Protein AF-A0A920BZH5-F1 (afdb_monomer_lite)

Radius of gyration: 11.31 Å; chains: 1; bounding box: 30×20×26 Å

Sequence (49 aa):
MKRLSDRKLIEAYISAKKLGLDPNFIQQLESELTRRSIDIHPDKTDKKG

pLDDT: mean 86.95, std 17.51, range [38.75, 97.88]

Foldseek 3Di:
DVPDDPVRLLVCLVVCVVVVHDPVVNVVSVVVCVVVVNDDDVPPPDDPD

Structure (mmCIF, N/CA/C/O backbone):
data_AF-A0A920BZH5-F1
#
_entry.id   AF-A0A920BZH5-F1
#
loop_
_atom_site.group_PDB
_atom_site.id
_atom_site.type_symbol
_atom_site.label_atom_id
_atom_site.label_alt_id
_atom_site.label_comp_id
_atom_site.label_asym_id
_atom_site.label_entity_id
_atom_site.label_seq_id
_atom_site.pdbx_PDB_ins_code
_atom_site.Cartn_x
_atom_site.Cartn_y
_atom_site.Cartn_z
_atom_site.occupancy
_atom_site.B_iso_or_equiv
_atom_site.auth_seq_id
_atom_site.auth_comp_id
_atom_site.auth_asym_id
_atom_site.auth_atom_id
_atom_site.pdbx_PDB_model_num
ATOM 1 N N . MET A 1 1 ? -4.286 0.376 -10.029 1.00 77.25 1 MET A N 1
ATOM 2 C CA . MET A 1 1 ? -3.544 1.501 -9.403 1.00 77.25 1 MET A CA 1
ATOM 3 C C . MET A 1 1 ? -2.332 2.001 -10.214 1.00 77.25 1 MET A C 1
ATOM 5 O O . MET A 1 1 ? -1.597 2.848 -9.727 1.00 77.25 1 MET A O 1
ATOM 9 N N . LYS A 1 2 ? -2.156 1.595 -11.487 1.00 83.38 2 LYS A N 1
ATOM 10 C CA . LYS A 1 2 ? -0.953 1.879 -12.306 1.00 83.38 2 LYS A CA 1
ATOM 11 C C . LYS A 1 2 ? -0.617 3.364 -12.540 1.00 83.38 2 LYS A C 1
ATOM 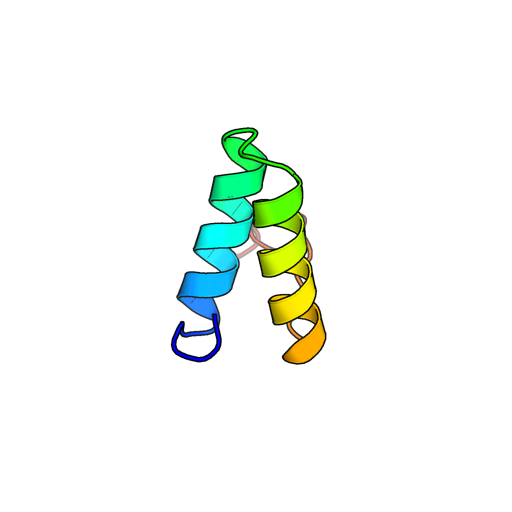13 O O . LYS A 1 2 ? 0.504 3.670 -12.911 1.00 83.38 2 LYS A O 1
ATOM 18 N N . ARG A 1 3 ? -1.577 4.274 -12.341 1.00 92.19 3 ARG A N 1
ATOM 19 C CA . ARG A 1 3 ? -1.403 5.729 -12.522 1.00 92.19 3 ARG A CA 1
ATOM 20 C C . ARG A 1 3 ? -1.110 6.489 -11.223 1.00 92.19 3 ARG A C 1
ATOM 22 O O . ARG A 1 3 ? -0.835 7.681 -11.274 1.00 92.19 3 ARG A O 1
ATOM 29 N N . LEU A 1 4 ? -1.200 5.833 -10.063 1.00 92.25 4 LEU A N 1
ATOM 30 C CA . LEU A 1 4 ? -0.794 6.441 -8.794 1.00 92.25 4 LEU A CA 1
ATOM 31 C C . LEU A 1 4 ? 0.729 6.534 -8.752 1.00 92.25 4 LEU A C 1
ATOM 33 O O . LEU A 1 4 ? 1.399 5.583 -9.152 1.00 92.25 4 LEU A O 1
ATOM 37 N N . SER A 1 5 ? 1.263 7.648 -8.253 1.00 95.88 5 SER A N 1
ATOM 38 C CA . SER A 1 5 ? 2.674 7.717 -7.872 1.00 95.88 5 SER A CA 1
ATOM 39 C C . SER A 1 5 ? 2.935 6.820 -6.664 1.00 95.88 5 SER A C 1
ATOM 41 O O . SER A 1 5 ? 2.021 6.554 -5.879 1.00 95.88 5 SER A O 1
ATOM 43 N N . ASP A 1 6 ? 4.182 6.392 -6.487 1.00 95.25 6 ASP A N 1
ATOM 44 C CA . ASP A 1 6 ? 4.571 5.500 -5.389 1.00 95.25 6 ASP A CA 1
ATOM 45 C C . ASP A 1 6 ? 4.225 6.102 -4.024 1.00 95.25 6 ASP A C 1
ATOM 47 O O . ASP A 1 6 ? 3.612 5.441 -3.193 1.00 95.25 6 ASP A O 1
ATOM 51 N N . ARG A 1 7 ? 4.479 7.406 -3.838 1.00 95.00 7 ARG A N 1
ATOM 52 C CA . ARG A 1 7 ? 4.086 8.135 -2.624 1.00 95.00 7 ARG A CA 1
ATOM 53 C C . ARG A 1 7 ? 2.587 8.025 -2.331 1.00 95.00 7 ARG A C 1
ATOM 55 O O . ARG A 1 7 ? 2.212 7.694 -1.213 1.00 95.00 7 ARG A O 1
ATOM 62 N N . LYS A 1 8 ? 1.729 8.268 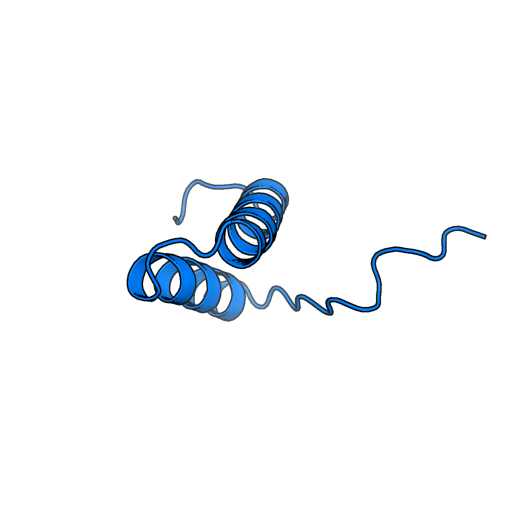-3.330 1.00 96.62 8 LYS A N 1
ATOM 63 C CA . LYS A 1 8 ? 0.269 8.195 -3.145 1.00 96.62 8 LYS A CA 1
ATOM 64 C C . LYS A 1 8 ? -0.205 6.764 -2.898 1.00 96.62 8 LYS A C 1
ATOM 66 O O . LYS A 1 8 ? -1.173 6.565 -2.174 1.00 96.62 8 LYS A O 1
ATOM 71 N N . LEU A 1 9 ? 0.459 5.776 -3.496 1.00 96.62 9 LEU A N 1
ATOM 72 C CA . LEU A 1 9 ? 0.163 4.363 -3.272 1.00 96.62 9 LEU A CA 1
ATOM 73 C C . LEU A 1 9 ? 0.491 3.944 -1.829 1.00 96.62 9 LEU A C 1
ATOM 75 O O . LEU A 1 9 ? -0.337 3.305 -1.182 1.00 96.62 9 LEU A O 1
ATOM 79 N N . ILE A 1 10 ? 1.650 4.362 -1.311 1.00 95.81 10 ILE A N 1
ATOM 80 C CA . ILE A 1 10 ? 2.071 4.125 0.078 1.00 95.81 10 ILE A CA 1
ATOM 81 C C . ILE A 1 10 ? 1.112 4.811 1.061 1.00 95.81 10 ILE A C 1
ATOM 83 O O . ILE A 1 10 ? 0.612 4.168 1.984 1.00 95.81 10 ILE A O 1
ATOM 87 N N . GLU A 1 11 ? 0.806 6.096 0.849 1.00 95.75 11 GLU A N 1
ATOM 88 C CA . GLU A 1 11 ? -0.130 6.855 1.694 1.00 95.75 11 GLU A CA 1
ATOM 89 C C . GLU A 1 11 ? -1.524 6.202 1.717 1.00 95.75 11 GLU A C 1
ATOM 91 O O . GLU A 1 11 ? -2.132 6.078 2.785 1.00 95.75 11 GLU A O 1
ATOM 96 N N . ALA A 1 12 ? -2.011 5.724 0.564 1.00 96.19 12 ALA A N 1
ATOM 97 C CA . ALA A 1 12 ? -3.284 5.016 0.464 1.00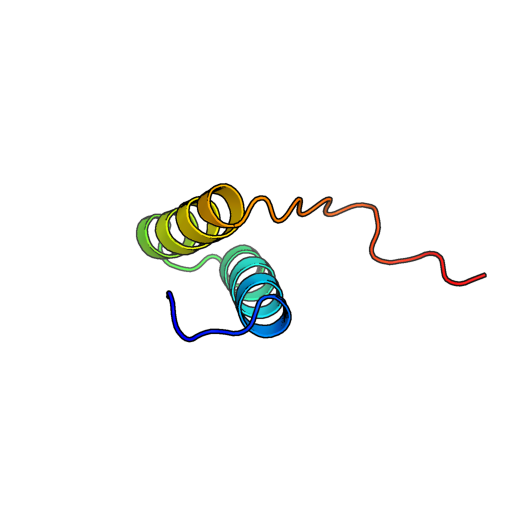 96.19 12 ALA A CA 1
ATOM 98 C C . ALA A 1 12 ? -3.271 3.687 1.233 1.00 96.19 12 ALA A C 1
ATOM 100 O O . ALA A 1 12 ? -4.216 3.411 1.969 1.00 96.19 12 ALA A O 1
ATOM 101 N N . TYR A 1 13 ? -2.202 2.893 1.118 1.00 96.56 13 TYR A N 1
ATOM 102 C CA . TYR A 1 13 ? -2.043 1.636 1.857 1.00 96.56 13 TYR A CA 1
ATOM 103 C C . TYR A 1 13 ? -2.035 1.840 3.374 1.00 96.56 13 TYR A C 1
ATOM 105 O O . TYR A 1 13 ? -2.813 1.201 4.086 1.00 96.56 13 TYR A O 1
ATOM 113 N N . ILE A 1 14 ? -1.219 2.775 3.866 1.00 95.81 14 ILE A N 1
ATOM 114 C CA . ILE A 1 14 ? -1.125 3.075 5.301 1.00 95.81 14 ILE A CA 1
ATOM 115 C C . ILE A 1 14 ? -2.479 3.555 5.833 1.00 95.81 14 ILE A C 1
ATOM 117 O O . ILE A 1 14 ? -2.934 3.096 6.881 1.00 95.81 14 ILE A O 1
ATOM 121 N N . SER A 1 15 ? -3.143 4.455 5.104 1.00 96.12 15 SER A N 1
ATOM 122 C CA . SER A 1 15 ? -4.455 4.980 5.494 1.00 96.12 15 SER A CA 1
ATOM 123 C C . SER A 1 15 ? -5.525 3.887 5.498 1.00 96.12 15 SER A C 1
ATOM 125 O O . SER A 1 15 ? -6.288 3.788 6.455 1.00 96.12 15 SER A O 1
ATOM 127 N N . ALA A 1 16 ? -5.550 3.027 4.475 1.00 97.00 16 ALA A N 1
ATOM 128 C CA . ALA A 1 16 ? -6.515 1.937 4.368 1.00 97.00 16 ALA A CA 1
ATOM 129 C C . ALA A 1 16 ? -6.373 0.920 5.511 1.00 97.00 16 ALA A C 1
ATOM 131 O O . ALA A 1 16 ? -7.380 0.517 6.092 1.00 97.00 16 ALA A O 1
ATOM 132 N N . LYS A 1 17 ? -5.133 0.568 5.888 1.00 95.75 17 LYS A N 1
ATOM 133 C CA . LYS A 1 17 ? -4.855 -0.281 7.060 1.00 95.75 17 LYS A CA 1
ATOM 134 C C . LYS A 1 17 ? -5.308 0.382 8.364 1.00 95.75 17 LYS A C 1
ATOM 136 O O . LYS A 1 17 ? -5.963 -0.272 9.166 1.00 95.75 17 LYS A O 1
ATOM 141 N N . LYS A 1 18 ? -4.999 1.670 8.569 1.00 96.12 18 LYS A N 1
ATOM 142 C CA . LYS A 1 18 ? -5.380 2.415 9.788 1.00 96.12 18 LYS A CA 1
ATOM 143 C C . LYS A 1 18 ? -6.892 2.550 9.963 1.00 96.12 18 LYS A C 1
ATOM 145 O O . LYS A 1 18 ? -7.379 2.481 11.084 1.00 96.12 18 LYS A O 1
ATOM 150 N N . LEU A 1 19 ? -7.618 2.754 8.867 1.00 97.38 19 LEU A N 1
ATOM 151 C CA . LEU A 1 19 ? -9.073 2.910 8.874 1.00 97.38 19 LEU A CA 1
ATOM 152 C C . LEU A 1 19 ? -9.824 1.571 8.907 1.00 97.38 19 LEU A C 1
ATOM 154 O O . LEU A 1 19 ? -11.048 1.581 8.985 1.00 97.38 19 LEU A O 1
ATOM 158 N N . GLY A 1 20 ? -9.121 0.435 8.825 1.00 96.31 20 GLY A N 1
ATOM 159 C CA . GLY A 1 20 ? -9.753 -0.883 8.769 1.00 96.31 20 GLY A CA 1
ATOM 160 C C . GLY A 1 20 ? -10.665 -1.044 7.552 1.00 96.31 20 GLY A C 1
ATOM 161 O O . GLY A 1 20 ? -11.762 -1.582 7.678 1.00 96.31 20 GLY A O 1
ATOM 162 N N . LEU A 1 21 ? -10.245 -0.525 6.390 1.00 97.31 21 LEU A N 1
ATOM 163 C CA . LEU A 1 21 ? -11.038 -0.617 5.162 1.00 97.31 21 LEU A CA 1
ATOM 164 C C . LEU A 1 21 ? -11.143 -2.062 4.658 1.00 97.31 21 LEU A C 1
ATOM 166 O O . LEU A 1 21 ? -10.482 -2.970 5.159 1.00 97.31 21 LEU A O 1
ATOM 170 N N . ASP A 1 22 ? -11.970 -2.247 3.628 1.00 97.88 22 ASP A N 1
ATOM 171 C CA 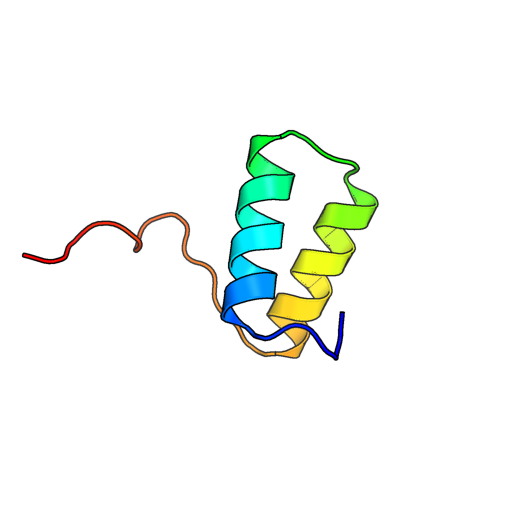. ASP A 1 22 ? -12.199 -3.537 2.984 1.00 97.88 22 ASP A CA 1
ATOM 172 C C . ASP A 1 22 ? -10.884 -4.318 2.730 1.00 97.88 22 ASP A C 1
ATOM 174 O O . ASP A 1 22 ? -9.960 -3.793 2.092 1.00 97.88 22 ASP A O 1
ATOM 178 N N . PRO A 1 23 ? -10.782 -5.578 3.197 1.00 96.75 23 PRO A N 1
ATOM 179 C CA . PRO A 1 23 ? -9.570 -6.377 3.043 1.00 96.75 23 PRO A CA 1
ATOM 180 C C . PRO A 1 23 ? -9.162 -6.631 1.589 1.00 96.75 23 PRO A C 1
ATOM 182 O O . PRO A 1 23 ? -7.965 -6.681 1.302 1.00 96.75 23 PRO A O 1
ATOM 185 N N . ASN A 1 24 ? -10.115 -6.749 0.655 1.00 97.56 24 ASN A N 1
ATOM 186 C CA . ASN A 1 24 ? -9.786 -6.961 -0.758 1.00 97.56 24 ASN A CA 1
ATOM 187 C C . ASN A 1 24 ? -9.164 -5.700 -1.363 1.00 97.56 24 ASN A C 1
ATOM 189 O O . ASN A 1 24 ? -8.198 -5.786 -2.123 1.00 97.56 24 ASN A O 1
ATOM 193 N N . PH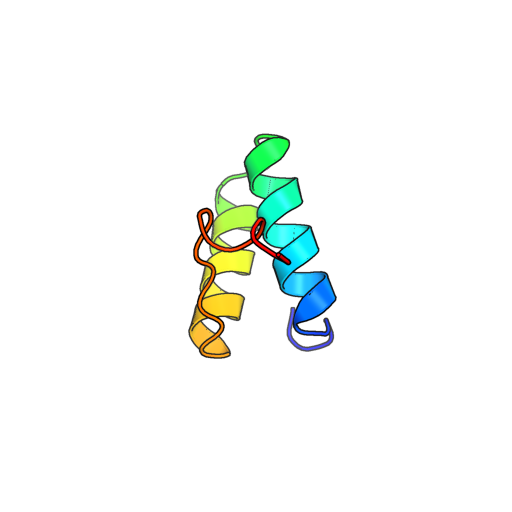E A 1 25 ? -9.669 -4.520 -1.001 1.00 96.38 25 PHE A N 1
ATOM 194 C CA . PHE A 1 25 ? -9.062 -3.250 -1.390 1.00 96.38 25 PHE A CA 1
ATOM 195 C C . PHE A 1 25 ? -7.629 -3.117 -0.859 1.00 96.38 25 PHE A C 1
ATOM 197 O O . PHE A 1 25 ? -6.720 -2.742 -1.605 1.00 96.38 25 PHE A O 1
ATOM 204 N N . ILE A 1 26 ? -7.403 -3.479 0.405 1.00 97.50 26 ILE A N 1
ATOM 205 C CA . ILE A 1 26 ? -6.062 -3.488 1.002 1.00 97.50 26 ILE A CA 1
ATOM 206 C C . ILE A 1 26 ? -5.138 -4.456 0.249 1.00 97.50 26 ILE A C 1
ATOM 208 O O . ILE A 1 26 ? -4.016 -4.082 -0.094 1.00 97.50 26 ILE A O 1
ATOM 212 N N . GLN A 1 27 ? -5.619 -5.650 -0.097 1.00 97.06 27 GLN A N 1
ATOM 213 C CA . GLN A 1 27 ? -4.843 -6.633 -0.854 1.00 97.06 27 GLN A CA 1
ATOM 214 C C . GLN A 1 27 ? -4.494 -6.153 -2.274 1.00 97.06 27 GLN A C 1
ATOM 216 O O . GLN A 1 27 ? -3.416 -6.457 -2.792 1.00 97.06 27 GLN A O 1
ATOM 221 N N . GLN A 1 28 ? -5.358 -5.355 -2.909 1.00 97.31 28 GLN A N 1
ATOM 222 C CA . GLN A 1 28 ? -5.036 -4.720 -4.192 1.00 97.31 28 GLN A CA 1
ATOM 223 C C . GLN A 1 28 ? -3.896 -3.699 -4.061 1.00 97.31 28 GLN A C 1
ATOM 225 O O . GLN A 1 28 ? -3.053 -3.613 -4.958 1.00 97.31 28 GLN A O 1
ATOM 230 N N . LEU A 1 29 ? -3.851 -2.944 -2.956 1.00 96.88 29 LEU A N 1
ATOM 231 C CA . LEU A 1 29 ? -2.752 -2.017 -2.661 1.00 96.88 29 LEU A CA 1
ATOM 232 C C . LEU A 1 29 ? -1.446 -2.782 -2.416 1.00 96.88 29 LEU A C 1
ATOM 234 O O . LEU A 1 29 ? -0.434 -2.444 -3.027 1.00 96.88 29 LEU A O 1
ATOM 238 N N . GLU A 1 30 ? -1.484 -3.839 -1.599 1.00 96.00 30 GLU A N 1
ATOM 239 C CA . GLU A 1 30 ? -0.338 -4.729 -1.340 1.00 96.00 30 GLU A CA 1
ATOM 240 C C . GLU A 1 30 ? 0.208 -5.323 -2.641 1.00 96.00 30 GLU A C 1
ATOM 242 O O . GLU A 1 30 ? 1.400 -5.222 -2.922 1.00 96.00 30 GLU A O 1
ATOM 247 N N . SER A 1 31 ? -0.678 -5.848 -3.491 1.00 96.31 31 SER A N 1
ATOM 248 C CA . SER A 1 31 ? -0.300 -6.435 -4.780 1.00 96.31 31 SER A CA 1
ATOM 249 C C . SER A 1 31 ? 0.409 -5.428 -5.686 1.00 96.31 31 SER A C 1
ATOM 251 O O . SER A 1 31 ? 1.387 -5.766 -6.352 1.00 96.31 31 SER A O 1
ATOM 253 N N . GLU A 1 32 ? -0.059 -4.177 -5.727 1.00 97.19 32 GLU A N 1
ATOM 254 C CA . GLU A 1 32 ? 0.581 -3.137 -6.534 1.00 97.19 32 GLU A CA 1
ATOM 255 C C . GLU A 1 32 ? 1.924 -2.685 -5.939 1.00 97.19 32 GLU A C 1
ATOM 257 O O . GLU A 1 32 ? 2.852 -2.418 -6.704 1.00 97.19 32 GLU A O 1
ATOM 262 N N . LEU A 1 33 ? 2.050 -2.625 -4.610 1.00 96.31 33 LEU A N 1
ATOM 263 C CA . LEU A 1 33 ? 3.314 -2.332 -3.928 1.00 96.31 33 LEU A CA 1
ATOM 264 C C . LEU A 1 33 ? 4.363 -3.405 -4.236 1.00 96.31 33 LEU A C 1
ATOM 266 O O . LEU A 1 33 ? 5.463 -3.072 -4.680 1.00 96.31 33 LEU A O 1
ATOM 270 N N . THR A 1 34 ? 3.989 -4.684 -4.123 1.00 96.00 34 THR A N 1
ATOM 271 C CA . THR A 1 34 ? 4.844 -5.816 -4.504 1.00 96.00 34 THR A CA 1
ATOM 272 C C . THR A 1 34 ? 5.218 -5.760 -5.984 1.00 96.00 34 THR A C 1
ATOM 274 O O . THR A 1 34 ? 6.389 -5.899 -6.324 1.00 96.00 34 THR A O 1
ATOM 277 N N . ARG A 1 35 ? 4.259 -5.482 -6.881 1.00 96.69 35 ARG A N 1
ATOM 278 C CA . ARG A 1 35 ? 4.509 -5.376 -8.332 1.00 96.69 35 ARG A CA 1
ATOM 279 C C . ARG A 1 35 ? 5.529 -4.285 -8.687 1.00 96.69 35 ARG A C 1
ATOM 281 O O . ARG A 1 35 ? 6.174 -4.374 -9.730 1.00 96.69 35 ARG A O 1
ATOM 288 N N . ARG A 1 36 ? 5.633 -3.232 -7.872 1.00 96.19 36 ARG A N 1
ATOM 289 C CA . ARG A 1 36 ? 6.590 -2.127 -8.048 1.00 96.19 36 ARG A CA 1
ATOM 290 C C . ARG A 1 36 ? 7.874 -2.298 -7.238 1.00 96.19 36 ARG A C 1
ATOM 292 O O . ARG A 1 36 ? 8.717 -1.409 -7.286 1.00 96.19 36 ARG A O 1
ATOM 299 N N . SER A 1 37 ? 8.012 -3.400 -6.501 1.00 95.69 37 SER A N 1
ATOM 300 C CA . SER A 1 37 ? 9.121 -3.629 -5.571 1.00 95.69 37 SER A CA 1
ATOM 301 C C . SER A 1 37 ? 9.270 -2.508 -4.531 1.00 95.69 37 SER A C 1
ATOM 303 O O . SER A 1 37 ? 10.383 -2.130 -4.172 1.00 95.69 37 SER A O 1
ATOM 305 N N . ILE A 1 38 ? 8.147 -1.953 -4.062 1.00 94.38 38 ILE A N 1
ATOM 306 C CA . ILE A 1 38 ? 8.126 -0.946 -2.996 1.00 94.38 38 ILE A CA 1
ATOM 307 C C . ILE A 1 38 ? 8.054 -1.681 -1.663 1.00 94.38 38 ILE A C 1
ATOM 309 O O . ILE A 1 38 ? 7.018 -2.253 -1.322 1.00 94.38 38 ILE A O 1
ATOM 313 N N . ASP A 1 39 ? 9.147 -1.640 -0.908 1.00 88.06 39 ASP A N 1
ATOM 314 C CA . ASP A 1 39 ? 9.197 -2.208 0.434 1.00 88.06 39 ASP A CA 1
ATOM 315 C C . ASP A 1 39 ? 8.637 -1.204 1.452 1.00 88.06 39 ASP A C 1
ATOM 317 O O . ASP A 1 39 ? 9.149 -0.089 1.599 1.00 88.06 39 ASP A O 1
ATOM 321 N N . ILE A 1 40 ? 7.552 -1.575 2.134 1.00 81.88 40 ILE A N 1
ATOM 322 C CA . ILE A 1 40 ? 6.975 -0.772 3.215 1.00 81.88 40 ILE A CA 1
ATOM 323 C C . ILE A 1 40 ? 7.374 -1.421 4.533 1.00 81.88 40 ILE A C 1
ATOM 325 O O . ILE A 1 40 ? 6.737 -2.365 4.995 1.00 81.88 40 ILE A O 1
ATOM 329 N N . HIS A 1 41 ? 8.398 -0.862 5.173 1.00 72.88 41 HIS A N 1
ATOM 330 C CA . HIS A 1 41 ? 8.711 -1.176 6.560 1.00 72.88 41 HIS A CA 1
ATOM 331 C C . HIS A 1 41 ? 7.943 -0.220 7.481 1.00 72.88 41 HIS A C 1
ATOM 333 O O . HIS A 1 41 ? 8.302 0.961 7.546 1.00 72.88 41 HIS A O 1
ATOM 339 N N . PRO A 1 42 ? 6.919 -0.691 8.215 1.00 57.84 42 PRO A N 1
ATOM 340 C CA . PRO A 1 42 ? 6.161 0.154 9.138 1.00 57.84 42 PRO A CA 1
ATOM 341 C C . PRO A 1 42 ? 7.020 0.774 10.261 1.00 57.84 42 PRO A C 1
ATOM 343 O O . PRO A 1 42 ? 6.593 1.753 10.858 1.00 57.84 42 PRO A O 1
ATOM 346 N N . ASP A 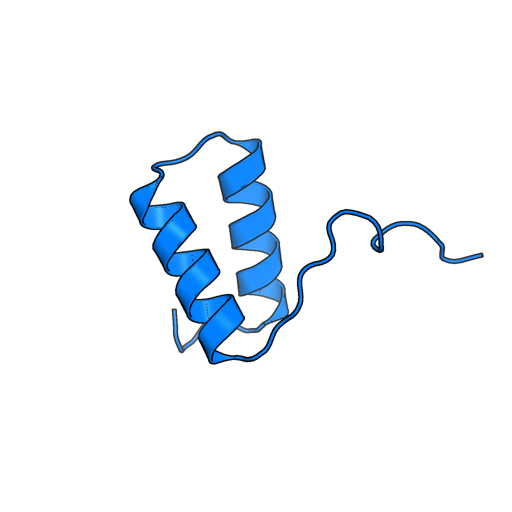1 43 ? 8.243 0.278 10.491 1.00 55.38 43 ASP A N 1
ATOM 347 C CA . ASP A 1 43 ? 9.162 0.734 11.549 1.00 55.38 43 ASP A CA 1
ATOM 348 C C . ASP A 1 43 ? 10.235 1.758 11.121 1.00 55.38 43 ASP A C 1
ATOM 350 O O . ASP A 1 43 ? 11.081 2.139 11.931 1.00 55.38 43 ASP A O 1
ATOM 354 N N . LYS A 1 44 ? 10.260 2.223 9.862 1.00 51.34 44 LYS A N 1
ATOM 355 C CA . LYS A 1 44 ? 11.322 3.137 9.368 1.00 51.34 44 LYS A CA 1
ATOM 356 C C . LYS A 1 44 ? 10.866 4.559 9.028 1.00 51.34 44 LYS A C 1
ATOM 358 O O . LYS A 1 44 ? 11.605 5.283 8.365 1.00 51.34 44 LYS A O 1
ATOM 363 N N . THR A 1 45 ? 9.690 4.995 9.479 1.00 51.06 45 THR A N 1
ATOM 364 C CA . THR A 1 45 ? 9.203 6.365 9.212 1.00 51.06 45 THR A CA 1
ATOM 365 C C . THR A 1 45 ? 9.462 7.390 10.313 1.00 51.06 45 THR A C 1
ATOM 367 O O . THR A 1 45 ? 9.051 8.528 10.142 1.00 51.06 45 THR A O 1
ATOM 370 N N . ASP A 1 46 ? 10.218 7.066 11.364 1.00 52.09 46 ASP A N 1
ATOM 371 C CA . ASP A 1 46 ? 10.708 8.067 12.320 1.00 52.09 46 ASP A CA 1
ATOM 372 C C . ASP A 1 46 ? 12.146 7.762 12.742 1.00 52.09 46 ASP A C 1
ATOM 374 O O . ASP A 1 46 ? 12.401 6.934 13.611 1.00 52.09 46 ASP A O 1
ATOM 378 N N . LYS A 1 47 ? 13.093 8.422 12.069 1.00 44.53 47 LYS A N 1
ATOM 379 C CA . LYS A 1 47 ? 14.421 8.814 12.575 1.00 44.53 47 LYS A CA 1
ATOM 380 C C . LYS A 1 47 ? 15.092 9.695 11.519 1.00 44.53 47 LYS A C 1
ATOM 382 O O . LYS A 1 47 ? 16.031 9.293 10.838 1.00 44.53 47 LYS A O 1
ATOM 387 N N . LYS A 1 48 ? 14.584 10.920 11.365 1.00 44.12 48 LYS A N 1
ATOM 388 C CA . LYS A 1 48 ? 15.477 12.040 11.054 1.00 44.12 48 LYS A CA 1
ATOM 389 C C . LYS A 1 48 ? 16.034 12.503 12.398 1.00 44.12 48 LYS A C 1
ATOM 391 O O . LYS A 1 48 ? 15.283 13.049 13.200 1.00 44.12 48 LYS A O 1
ATOM 396 N N . GLY A 1 49 ? 17.288 12.132 12.660 1.00 38.75 49 GLY A N 1
ATOM 397 C CA . GLY A 1 49 ? 18.120 12.809 13.654 1.00 38.75 49 GLY A CA 1
ATOM 398 C C . GLY A 1 49 ? 18.564 14.178 13.161 1.00 38.75 49 GLY A C 1
ATOM 399 O O . GLY A 1 49 ? 18.219 14.532 12.008 1.00 38.75 49 GLY A O 1
#

Secondary structure (DSSP, 8-state):
-TTS-HHHHHHHHHHHHHTT--HHHHHHHHHHHHHTT----TT-S----